Protein AF-A0AAF0CSZ0-F1 (afdb_monomer)

Solvent-accessible surface area (backbone atoms only — not comparable to full-atom values): 4135 Å² total; per-residue (Å²): 88,83,46,73,80,86,86,53,82,43,80,54,83,85,84,64,97,61,81,77,78,70,75,79,84,54,79,102,49,104,64,80,91,71,55,74,64,57,46,50,37,40,76,70,42,28,34,82,90,77,73,42,72,44,79,76,70,80,114

Mean predicted aligned error: 6.1 Å

Structure (mmCIF, N/CA/C/O backbone):
data_AF-A0AAF0CSZ0-F1
#
_entry.id   AF-A0AAF0CSZ0-F1
#
loop_
_atom_site.group_PDB
_atom_site.id
_atom_site.type_symbol
_atom_site.label_atom_id
_atom_site.label_alt_id
_atom_site.label_comp_id
_atom_site.label_asym_id
_atom_site.label_entity_id
_atom_site.label_seq_id
_atom_site.pdbx_PDB_ins_code
_atom_site.Cartn_x
_atom_site.Cartn_y
_atom_site.Cartn_z
_atom_site.occupancy
_atom_site.B_iso_or_equiv
_atom_site.auth_seq_id
_atom_site.auth_comp_id
_atom_site.auth_asym_id
_atom_site.auth_atom_id
_atom_site.pdbx_PDB_model_num
ATOM 1 N N . MET A 1 1 ? -7.297 -3.537 3.098 1.00 83.00 1 MET A N 1
ATOM 2 C CA . MET A 1 1 ? -6.703 -3.289 4.428 1.00 83.00 1 MET A CA 1
ATOM 3 C C . MET A 1 1 ? -7.839 -3.133 5.417 1.00 83.00 1 MET A C 1
ATOM 5 O O . MET A 1 1 ? -8.786 -2.426 5.093 1.00 83.00 1 MET A O 1
ATOM 9 N N . LEU A 1 2 ? -7.771 -3.821 6.555 1.00 87.69 2 LEU A N 1
ATOM 10 C CA . LEU A 1 2 ? -8.699 -3.614 7.663 1.00 87.69 2 LEU A CA 1
ATOM 11 C C . LEU A 1 2 ? -8.018 -2.674 8.659 1.00 87.69 2 LEU A C 1
ATOM 13 O O . LEU A 1 2 ? -6.875 -2.925 9.038 1.00 87.69 2 LEU A O 1
ATOM 17 N N . TYR A 1 3 ? -8.683 -1.589 9.031 1.00 88.00 3 TYR A N 1
ATOM 18 C CA . TYR A 1 3 ? -8.181 -0.619 9.999 1.00 88.00 3 TYR A CA 1
ATOM 19 C C . TYR A 1 3 ? -9.205 -0.451 11.119 1.00 88.00 3 TYR A C 1
ATOM 21 O O . TYR A 1 3 ? -10.397 -0.395 10.845 1.00 88.00 3 TYR A O 1
ATOM 29 N N . TRP A 1 4 ? -8.754 -0.397 12.370 1.00 89.81 4 TRP A N 1
ATOM 30 C CA . TRP A 1 4 ? -9.611 -0.140 13.526 1.00 89.81 4 TRP A CA 1
ATOM 31 C C . TRP A 1 4 ? -9.219 1.200 14.138 1.00 89.81 4 TRP A C 1
ATOM 33 O O . TRP A 1 4 ? -8.059 1.385 14.506 1.00 89.81 4 TRP A O 1
ATOM 43 N N . ASP A 1 5 ? -10.174 2.118 14.244 1.00 93.31 5 ASP A N 1
ATOM 44 C CA . ASP A 1 5 ? -9.934 3.476 14.751 1.00 93.31 5 ASP A CA 1
ATOM 45 C C . ASP A 1 5 ? -10.212 3.633 16.259 1.00 93.31 5 ASP A C 1
ATOM 47 O O . ASP A 1 5 ? -10.052 4.718 16.808 1.00 93.31 5 ASP A O 1
ATOM 51 N N . GLY A 1 6 ? -10.620 2.556 16.940 1.00 94.94 6 GLY A N 1
ATOM 52 C CA . GLY A 1 6 ? -11.064 2.577 18.339 1.00 94.94 6 GLY A CA 1
ATOM 53 C C . GLY A 1 6 ? -12.583 2.474 18.498 1.00 94.94 6 GLY A C 1
ATOM 54 O O . GLY A 1 6 ? -13.049 1.968 19.517 1.00 94.94 6 GLY A O 1
ATOM 55 N N . SER A 1 7 ? -13.342 2.888 17.485 1.00 96.69 7 SER A N 1
ATOM 56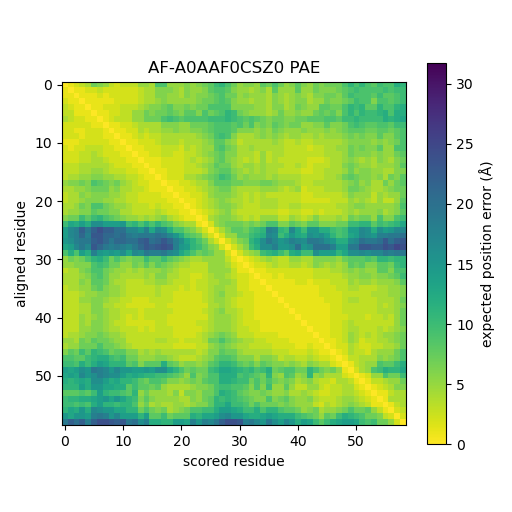 C CA . SER A 1 7 ? -14.810 2.933 17.485 1.00 96.69 7 SER A CA 1
ATOM 57 C C . SER A 1 7 ? -15.447 1.980 16.475 1.00 96.69 7 SER A C 1
ATOM 59 O O . SER A 1 7 ? -16.580 1.536 16.665 1.00 96.69 7 SER A O 1
ATOM 61 N N . GLY A 1 8 ? -14.717 1.643 15.413 1.00 94.25 8 GLY A N 1
ATOM 62 C CA . GLY A 1 8 ? -15.232 0.842 14.320 1.00 94.25 8 GLY A CA 1
ATOM 63 C C . GLY A 1 8 ? -14.149 0.318 13.384 1.00 94.25 8 GLY A C 1
ATOM 64 O O . GLY A 1 8 ? -12.993 0.753 13.385 1.00 94.25 8 GLY A O 1
ATOM 65 N N . ALA A 1 9 ? -14.553 -0.657 12.569 1.00 95.06 9 ALA A N 1
ATOM 66 C CA . ALA A 1 9 ? -13.710 -1.251 11.546 1.00 95.06 9 ALA A CA 1
ATOM 67 C C . ALA A 1 9 ? -13.922 -0.541 10.206 1.00 95.06 9 ALA A C 1
ATOM 69 O O . ALA A 1 9 ? -15.044 -0.397 9.724 1.00 95.06 9 ALA A O 1
ATOM 70 N N . TRP A 1 10 ? -12.817 -0.169 9.576 1.00 95.75 10 TRP A N 1
ATOM 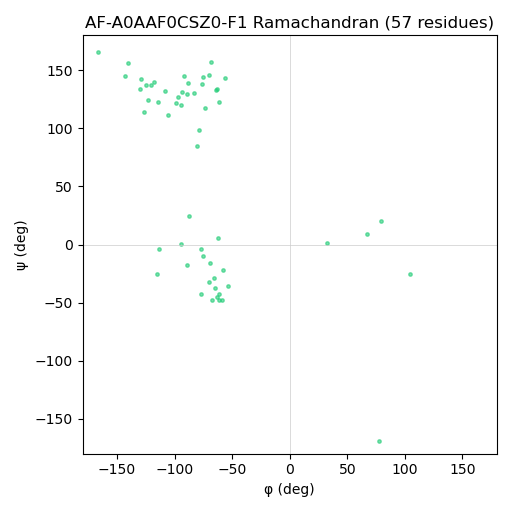71 C CA . TRP A 1 10 ? -12.748 0.418 8.251 1.00 95.75 10 TRP A CA 1
ATOM 72 C C . TRP A 1 10 ? -12.159 -0.598 7.281 1.00 95.75 10 TRP A C 1
ATOM 74 O O . TRP A 1 10 ? -11.106 -1.191 7.534 1.00 95.75 10 TRP A O 1
ATOM 84 N N . VAL A 1 11 ? -12.806 -0.762 6.130 1.00 94.25 11 VAL A N 1
ATOM 85 C CA . VAL A 1 11 ? -12.270 -1.550 5.019 1.00 94.25 11 VAL A CA 1
ATOM 86 C C . VAL A 1 11 ? -11.790 -0.593 3.941 1.00 94.25 11 VAL A C 1
ATOM 88 O O . VAL A 1 11 ? -12.582 0.068 3.276 1.00 94.25 11 VAL A O 1
ATOM 91 N N . LEU A 1 12 ? -10.475 -0.541 3.747 1.00 91.38 12 LEU A N 1
ATOM 92 C CA . LEU A 1 12 ? -9.863 0.226 2.672 1.00 91.38 12 LEU A CA 1
ATOM 93 C C . LEU A 1 12 ? -9.541 -0.713 1.513 1.00 91.38 12 LEU A C 1
ATOM 95 O O . LEU A 1 12 ? -8.774 -1.673 1.667 1.00 91.38 12 LEU A O 1
ATOM 99 N N . THR A 1 13 ? -10.099 -0.410 0.345 1.00 91.25 13 THR A N 1
ATOM 100 C CA . THR A 1 13 ? -9.793 -1.087 -0.915 1.00 91.25 13 THR A CA 1
ATOM 101 C C . THR A 1 13 ? -9.194 -0.095 -1.903 1.00 91.25 13 THR A C 1
ATOM 103 O O . THR A 1 13 ? -9.626 1.052 -1.988 1.00 91.25 13 THR A O 1
ATOM 106 N N . LYS A 1 14 ? -8.178 -0.533 -2.645 1.00 88.44 14 LYS A N 1
ATOM 107 C CA . LYS A 1 14 ? -7.587 0.234 -3.740 1.00 88.44 14 LYS A CA 1
ATOM 108 C C . LYS A 1 14 ? -7.588 -0.646 -4.978 1.00 88.44 14 LYS A C 1
ATOM 110 O O . LYS A 1 14 ? -6.896 -1.662 -5.016 1.00 88.44 14 LYS A O 1
ATOM 115 N N . ARG A 1 15 ? -8.364 -0.246 -5.984 1.00 88.75 15 ARG A N 1
ATOM 116 C CA . ARG A 1 15 ? -8.344 -0.860 -7.312 1.00 88.75 15 ARG A CA 1
ATOM 117 C C . ARG A 1 15 ? -7.306 -0.142 -8.163 1.00 88.75 15 ARG A C 1
ATOM 119 O O . ARG A 1 15 ? -7.315 1.082 -8.242 1.00 88.75 15 ARG A O 1
ATOM 126 N N . LEU A 1 16 ? -6.422 -0.908 -8.786 1.00 87.62 16 LEU A N 1
ATOM 127 C CA . LEU A 1 16 ? -5.504 -0.384 -9.789 1.00 87.62 16 LEU A CA 1
ATOM 128 C C . LEU A 1 16 ? -6.182 -0.447 -11.157 1.00 87.62 16 LEU A C 1
ATOM 130 O O . LEU A 1 16 ? -6.848 -1.432 -11.474 1.00 87.62 16 LEU A O 1
ATOM 134 N N . GLU A 1 17 ? -6.013 0.595 -11.967 1.00 87.38 17 GLU A N 1
ATOM 135 C CA . GLU A 1 17 ? -6.499 0.590 -13.351 1.00 87.38 17 GLU A CA 1
ATOM 136 C C . GLU A 1 17 ? -5.680 -0.364 -14.227 1.00 87.38 17 GLU A C 1
ATOM 138 O O . GLU A 1 17 ? -6.212 -0.985 -15.146 1.00 87.38 17 GLU A O 1
ATOM 143 N N . LYS A 1 18 ? -4.384 -0.500 -13.917 1.00 86.75 18 LYS A N 1
ATOM 144 C CA . LYS A 1 18 ? -3.436 -1.402 -14.574 1.00 86.75 18 LYS A CA 1
ATOM 145 C C . LYS A 1 18 ? -2.463 -1.983 -13.551 1.00 86.75 18 LYS A C 1
ATOM 147 O O . LYS A 1 18 ? -2.035 -1.296 -12.629 1.00 86.75 18 LYS A O 1
ATOM 152 N N . GLY A 1 19 ? -2.070 -3.238 -13.758 1.00 87.56 19 GLY A N 1
ATOM 153 C CA . GLY A 1 19 ? -1.060 -3.911 -12.942 1.00 87.56 19 GLY A CA 1
ATOM 154 C C . GLY A 1 19 ? -1.554 -4.397 -11.574 1.00 87.56 19 GLY A C 1
ATOM 155 O O . GLY A 1 19 ? -2.748 -4.447 -11.293 1.00 87.56 19 GLY A O 1
ATOM 156 N N . ALA A 1 20 ? -0.598 -4.798 -10.733 1.00 87.12 20 ALA A N 1
ATOM 157 C CA . ALA A 1 20 ? -0.818 -5.338 -9.392 1.00 87.12 20 ALA A CA 1
ATOM 158 C C . ALA A 1 20 ? 0.246 -4.818 -8.408 1.00 87.12 20 ALA A C 1
ATOM 160 O O . ALA A 1 20 ? 1.369 -4.472 -8.807 1.00 87.12 20 ALA A O 1
ATOM 161 N N . PHE A 1 21 ? -0.081 -4.803 -7.113 1.00 86.69 21 PHE A N 1
ATOM 162 C CA . PHE A 1 21 ? 0.882 -4.494 -6.051 1.00 86.69 21 PHE A CA 1
ATOM 163 C C . PHE A 1 21 ? 1.996 -5.554 -6.002 1.00 86.69 21 PHE A C 1
ATOM 165 O O . PHE A 1 21 ? 1.716 -6.751 -6.027 1.00 86.69 21 PHE A O 1
ATOM 172 N N . SER A 1 22 ? 3.263 -5.121 -5.932 1.00 83.31 22 SER A N 1
ATOM 173 C CA . SER A 1 22 ? 4.391 -6.016 -5.613 1.00 83.31 22 SER A CA 1
ATOM 174 C C . SER A 1 22 ? 4.430 -6.211 -4.106 1.00 83.31 22 SER A C 1
ATOM 176 O O . SER A 1 22 ? 5.138 -5.489 -3.411 1.00 83.31 22 SER A O 1
ATOM 178 N N . TRP A 1 23 ? 3.655 -7.157 -3.582 1.00 85.25 23 TRP A N 1
ATOM 179 C CA . TRP A 1 23 ? 3.769 -7.493 -2.168 1.00 85.25 23 TRP A CA 1
ATOM 180 C C . TRP A 1 23 ? 5.184 -8.011 -1.884 1.00 85.25 23 TRP A C 1
ATOM 182 O O . TRP A 1 23 ? 5.618 -8.972 -2.534 1.00 85.25 23 TRP A O 1
ATOM 192 N N . PRO A 1 24 ? 5.933 -7.379 -0.962 1.00 79.31 24 PRO A N 1
ATOM 193 C CA . PRO A 1 24 ? 7.242 -7.883 -0.596 1.00 79.31 24 PRO A CA 1
ATOM 194 C C . PRO A 1 24 ? 7.054 -9.267 0.025 1.00 79.31 24 PRO A C 1
ATOM 196 O O . PRO A 1 24 ? 6.166 -9.492 0.846 1.00 79.31 24 PRO A O 1
ATOM 199 N N . ARG A 1 25 ? 7.880 -10.217 -0.407 1.00 75.88 25 ARG A N 1
ATOM 200 C CA . ARG A 1 25 ? 7.890 -11.562 0.165 1.00 75.88 25 ARG A CA 1
ATOM 201 C C . ARG A 1 25 ? 8.661 -11.481 1.481 1.00 75.88 25 ARG A C 1
ATOM 203 O O . ARG A 1 25 ? 9.886 -11.423 1.450 1.00 75.88 25 ARG A O 1
ATOM 210 N N . GLY A 1 26 ? 7.951 -11.384 2.603 1.00 64.94 26 GLY A N 1
ATOM 211 C CA . GLY A 1 26 ? 8.532 -11.629 3.924 1.00 64.94 26 GLY A CA 1
ATOM 212 C C . GLY A 1 26 ? 8.831 -13.122 4.079 1.00 64.94 26 GLY A C 1
ATOM 213 O O . GLY A 1 26 ? 8.119 -13.939 3.498 1.00 64.94 26 GLY A O 1
ATOM 214 N N . GLY A 1 27 ? 9.903 -13.478 4.792 1.00 64.50 27 GLY A N 1
ATOM 215 C CA . GLY A 1 27 ? 10.252 -14.883 5.045 1.00 64.50 27 GLY A CA 1
ATOM 216 C C . GLY A 1 27 ? 9.111 -15.650 5.724 1.00 64.50 27 GLY A C 1
ATOM 217 O O . GLY A 1 27 ? 8.400 -15.050 6.522 1.00 64.50 27 GLY A O 1
ATOM 218 N N . ASP A 1 28 ? 8.948 -16.927 5.356 1.00 62.25 28 ASP A N 1
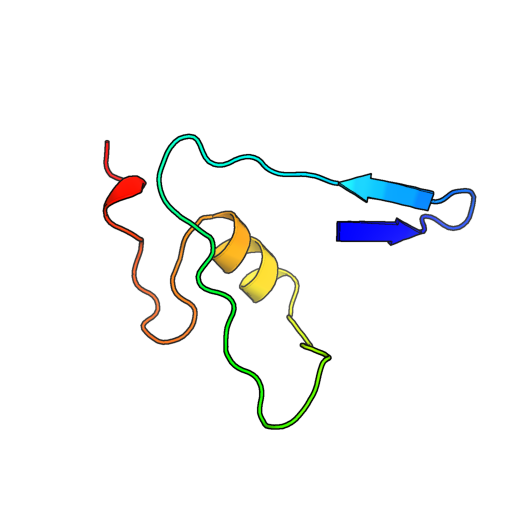ATOM 219 C CA . ASP A 1 28 ? 8.098 -18.031 5.869 1.00 62.25 28 ASP A CA 1
ATOM 220 C C . ASP A 1 28 ? 6.700 -17.771 6.485 1.00 62.25 28 ASP A C 1
ATOM 222 O O . ASP A 1 28 ? 6.024 -18.722 6.874 1.00 62.25 28 ASP A O 1
ATOM 226 N N . GLY A 1 29 ? 6.192 -16.542 6.550 1.00 56.28 29 GLY A N 1
ATOM 227 C CA . GLY A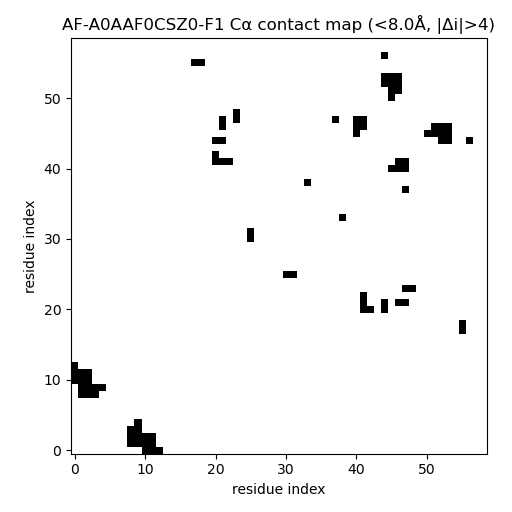 1 29 ? 5.018 -16.196 7.349 1.00 56.28 29 GLY A CA 1
ATOM 228 C C . GLY A 1 29 ? 3.937 -15.436 6.589 1.00 56.28 29 GLY A C 1
ATOM 229 O O . GLY A 1 29 ? 4.207 -14.518 5.820 1.00 56.28 29 GLY A O 1
ATOM 230 N N . ASN A 1 30 ? 2.679 -15.756 6.910 1.00 70.19 30 ASN A N 1
ATOM 231 C CA . ASN A 1 30 ? 1.452 -15.078 6.460 1.00 70.19 30 ASN A CA 1
ATOM 232 C C . ASN A 1 30 ? 1.327 -13.599 6.901 1.00 70.19 30 ASN A C 1
ATOM 234 O O . ASN A 1 30 ? 0.279 -12.987 6.695 1.00 70.19 30 ASN A O 1
ATOM 238 N N . GLN A 1 31 ? 2.353 -13.018 7.530 1.00 75.38 31 GLN A N 1
ATOM 239 C CA . GLN A 1 31 ? 2.309 -11.695 8.144 1.00 75.38 31 GLN A CA 1
ATOM 240 C C . GLN A 1 31 ? 3.498 -10.844 7.696 1.00 75.38 31 GLN A C 1
ATOM 242 O O . GLN A 1 31 ? 4.646 -11.277 7.719 1.00 75.38 31 GLN A O 1
ATOM 247 N N . LEU A 1 32 ? 3.210 -9.599 7.320 1.00 80.06 32 LEU A N 1
ATOM 248 C CA . LEU A 1 32 ? 4.190 -8.636 6.837 1.00 80.06 32 LEU A CA 1
ATOM 249 C C . LEU A 1 32 ? 4.151 -7.382 7.714 1.00 80.06 32 LEU A C 1
ATOM 251 O O . LEU A 1 32 ? 3.108 -6.745 7.848 1.00 80.06 32 LEU A O 1
ATOM 255 N N . HIS A 1 33 ? 5.300 -7.008 8.271 1.00 85.44 33 HIS A N 1
ATOM 256 C CA . HIS A 1 33 ? 5.463 -5.751 8.995 1.00 85.44 33 HIS A CA 1
ATOM 257 C C . HIS A 1 33 ? 6.003 -4.683 8.040 1.00 85.44 33 HIS A C 1
ATOM 259 O O . HIS A 1 33 ? 7.085 -4.839 7.479 1.00 85.44 33 HIS A O 1
ATOM 265 N N . LEU A 1 34 ? 5.251 -3.596 7.854 1.00 86.12 34 LEU A N 1
ATOM 266 C CA . LEU A 1 34 ? 5.646 -2.459 7.022 1.00 86.12 34 LEU A CA 1
ATOM 267 C C . LEU A 1 34 ? 5.695 -1.189 7.866 1.00 86.12 34 LEU A C 1
ATOM 269 O O . LE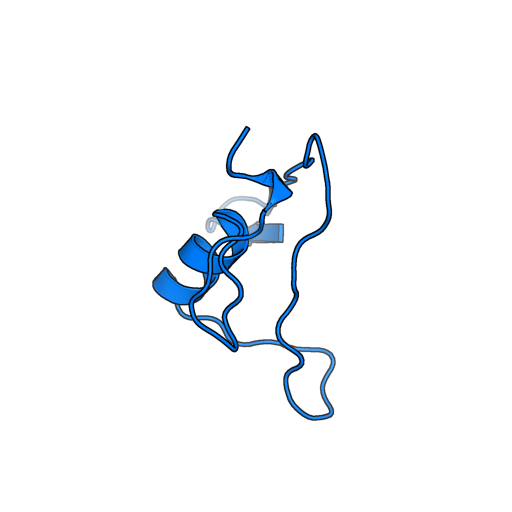U A 1 34 ? 4.784 -0.920 8.647 1.00 86.12 34 LEU A O 1
ATOM 273 N N . THR A 1 35 ? 6.729 -0.376 7.659 1.00 91.12 35 THR A N 1
ATOM 274 C CA . THR A 1 35 ? 6.718 1.009 8.136 1.00 91.12 35 THR A CA 1
ATOM 275 C C . THR A 1 35 ? 5.686 1.825 7.344 1.00 91.12 35 THR A C 1
ATOM 277 O O . THR A 1 35 ? 5.376 1.472 6.199 1.00 91.12 35 THR A O 1
ATOM 280 N N . PRO A 1 36 ? 5.170 2.944 7.887 1.00 90.19 36 PRO A N 1
ATOM 281 C CA . PRO A 1 36 ? 4.269 3.831 7.147 1.00 90.19 36 PRO A CA 1
ATOM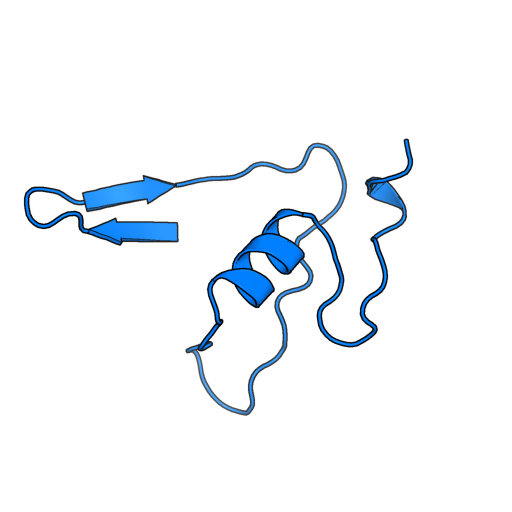 282 C C . PRO A 1 36 ? 4.844 4.291 5.799 1.00 90.19 36 PRO A C 1
ATOM 284 O O . PRO A 1 36 ? 4.120 4.403 4.808 1.00 90.19 36 PRO A O 1
ATOM 287 N N . GLN A 1 37 ? 6.160 4.506 5.738 1.00 91.69 37 GLN A N 1
ATOM 288 C CA . GLN A 1 37 ? 6.880 4.879 4.524 1.00 91.69 37 GLN A CA 1
ATOM 289 C C . GLN A 1 37 ? 6.879 3.734 3.505 1.00 91.69 37 GLN A C 1
ATOM 291 O O . GLN A 1 37 ? 6.528 3.956 2.348 1.00 91.69 37 GLN A O 1
ATOM 296 N N . ALA A 1 38 ? 7.190 2.504 3.929 1.00 89.88 38 ALA A N 1
ATOM 297 C CA . ALA A 1 38 ? 7.169 1.335 3.049 1.00 89.88 38 ALA A CA 1
ATOM 298 C C . ALA A 1 38 ? 5.751 1.024 2.540 1.00 89.88 38 ALA A C 1
ATOM 300 O O . ALA A 1 38 ? 5.566 0.695 1.369 1.00 89.88 38 ALA A O 1
ATOM 301 N N . LEU A 1 39 ? 4.731 1.197 3.387 1.00 90.00 39 LEU A N 1
ATOM 302 C CA . LEU A 1 39 ? 3.334 1.089 2.967 1.00 90.00 39 LEU A CA 1
ATOM 303 C C . LEU A 1 39 ? 2.979 2.165 1.931 1.00 90.00 39 LEU A C 1
ATOM 305 O O . LEU A 1 39 ? 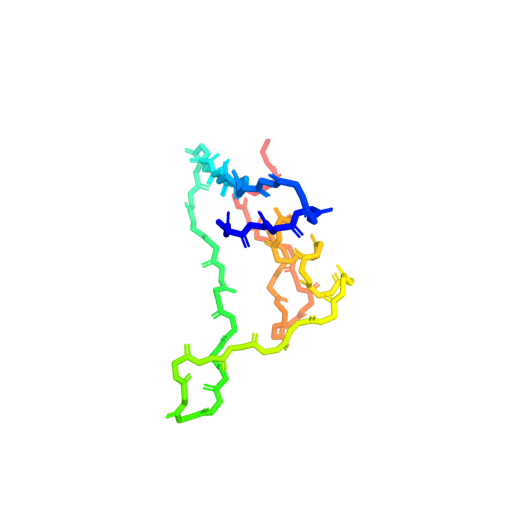2.370 1.851 0.912 1.00 90.00 39 LEU A O 1
ATOM 309 N N . SER A 1 40 ? 3.391 3.415 2.153 1.00 90.44 40 SER A N 1
ATOM 310 C CA . SER A 1 40 ? 3.153 4.515 1.207 1.00 90.44 40 SER A CA 1
ATOM 311 C C . SER A 1 40 ? 3.821 4.256 -0.145 1.00 90.44 40 SER A C 1
ATOM 313 O O . SER A 1 40 ? 3.196 4.442 -1.187 1.00 90.44 40 SER A O 1
ATOM 315 N N . MET A 1 41 ? 5.058 3.756 -0.138 1.00 90.50 41 MET A N 1
ATOM 316 C CA . MET A 1 41 ? 5.783 3.345 -1.342 1.00 90.50 41 MET A CA 1
ATOM 317 C C . MET A 1 41 ? 5.061 2.211 -2.085 1.00 90.50 41 MET A C 1
ATOM 319 O O . MET A 1 41 ? 4.812 2.333 -3.286 1.00 90.50 41 MET A O 1
ATOM 323 N N . LEU A 1 42 ? 4.639 1.158 -1.377 1.00 89.56 42 LEU A N 1
ATOM 324 C CA . LEU A 1 42 ? 3.881 0.042 -1.954 1.00 89.56 42 LEU A CA 1
ATOM 325 C C . LEU A 1 42 ? 2.567 0.515 -2.589 1.00 89.56 42 LEU A C 1
ATOM 327 O O . LEU A 1 42 ? 2.252 0.159 -3.727 1.00 89.56 42 LEU A O 1
ATOM 331 N N . LEU A 1 43 ? 1.802 1.341 -1.868 1.00 88.81 43 LEU A N 1
ATOM 332 C CA . LEU A 1 43 ? 0.544 1.903 -2.359 1.00 88.81 43 LEU A CA 1
ATOM 333 C C . LEU A 1 43 ? 0.765 2.866 -3.533 1.00 88.81 43 LEU A C 1
ATOM 335 O O . LEU A 1 43 ? -0.119 2.977 -4.385 1.00 88.81 43 LEU A O 1
ATOM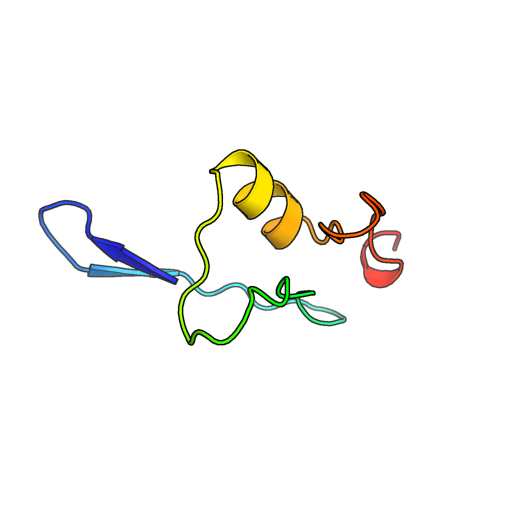 339 N N . GLY A 1 44 ? 1.919 3.530 -3.594 1.00 88.00 44 GLY A N 1
ATOM 340 C CA . GLY A 1 44 ? 2.372 4.351 -4.718 1.00 88.00 44 GLY A CA 1
ATOM 341 C C . GLY A 1 44 ? 2.897 3.552 -5.916 1.00 88.00 44 GLY A C 1
ATOM 342 O O . GLY A 1 44 ? 3.212 4.148 -6.940 1.00 88.00 44 GLY A O 1
ATOM 343 N N . GLY A 1 45 ? 2.980 2.221 -5.819 1.00 87.81 45 GLY A N 1
ATOM 344 C CA . GLY A 1 45 ? 3.468 1.364 -6.901 1.00 87.81 45 GLY A CA 1
ATOM 345 C C . GLY A 1 45 ? 4.994 1.312 -7.025 1.00 87.81 45 GLY A C 1
ATOM 346 O O . GLY A 1 45 ? 5.492 0.951 -8.089 1.00 87.81 45 GLY A O 1
ATOM 347 N N . ILE A 1 46 ? 5.733 1.662 -5.969 1.00 88.62 46 ILE A N 1
ATOM 348 C CA . ILE A 1 46 ? 7.188 1.479 -5.892 1.00 88.62 46 ILE A CA 1
ATOM 349 C C . ILE A 1 46 ? 7.473 0.039 -5.460 1.00 88.62 46 ILE A C 1
ATOM 351 O O . ILE A 1 46 ? 6.889 -0.453 -4.490 1.00 88.62 46 ILE A O 1
ATOM 355 N N . ASP A 1 47 ? 8.359 -0.646 -6.183 1.00 85.88 47 ASP A N 1
ATOM 356 C CA . ASP A 1 47 ? 8.858 -1.947 -5.756 1.00 85.88 47 ASP A CA 1
ATOM 357 C C . ASP A 1 47 ? 9.834 -1.761 -4.594 1.00 85.88 47 ASP A C 1
ATOM 359 O O . ASP A 1 47 ? 10.875 -1.118 -4.725 1.00 85.88 47 ASP A O 1
ATOM 363 N N . LEU A 1 48 ? 9.478 -2.320 -3.440 1.00 79.88 48 LEU A N 1
ATOM 364 C CA . LEU A 1 48 ? 10.259 -2.183 -2.214 1.00 79.88 48 LEU A CA 1
ATOM 365 C C . LEU A 1 48 ? 11.598 -2.930 -2.270 1.00 79.88 48 LEU A C 1
ATOM 367 O O . LEU A 1 48 ? 12.454 -2.659 -1.433 1.00 79.88 48 LEU A O 1
ATOM 371 N N . LYS A 1 49 ? 11.784 -3.863 -3.215 1.00 74.12 49 LYS A N 1
ATOM 372 C CA . LYS A 1 49 ? 13.046 -4.605 -3.365 1.00 74.12 49 LYS A CA 1
ATOM 373 C C . LYS A 1 49 ? 14.133 -3.774 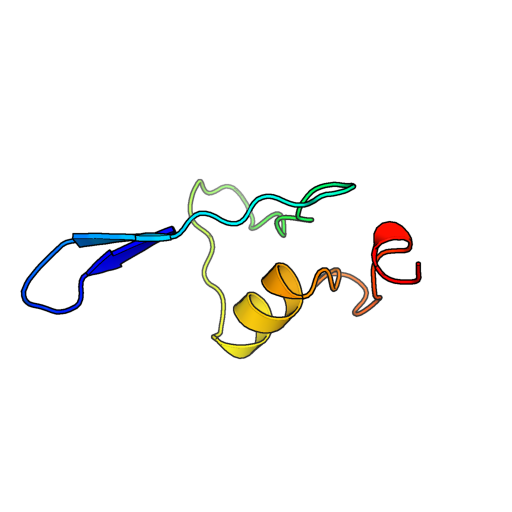-4.034 1.00 74.12 49 LYS A C 1
ATOM 375 O O . LYS A 1 49 ? 15.265 -3.775 -3.568 1.00 74.12 49 LYS A O 1
ATOM 380 N N . ASP A 1 50 ? 13.751 -3.050 -5.082 1.00 69.62 50 ASP A N 1
ATOM 381 C CA . ASP A 1 50 ? 14.691 -2.353 -5.965 1.00 69.62 50 ASP A CA 1
ATOM 382 C C . ASP A 1 50 ? 14.565 -0.820 -5.868 1.00 69.62 50 ASP A C 1
ATOM 384 O O . ASP A 1 50 ? 15.312 -0.089 -6.514 1.00 69.62 50 ASP A O 1
ATOM 388 N N . GLY A 1 51 ? 13.598 -0.306 -5.092 1.00 72.75 51 GLY A N 1
ATOM 389 C CA . GLY A 1 51 ? 13.310 1.130 -4.969 1.00 72.75 51 GLY A CA 1
ATOM 390 C C . GLY A 1 51 ? 12.762 1.773 -6.251 1.00 72.75 51 GLY A C 1
ATOM 391 O O . GLY A 1 51 ? 12.645 2.996 -6.329 1.00 72.75 51 GLY A O 1
ATOM 392 N N . ALA A 1 52 ? 12.425 0.968 -7.261 1.00 76.56 52 ALA A N 1
ATOM 393 C CA . ALA A 1 52 ? 12.026 1.421 -8.589 1.00 76.56 52 ALA A CA 1
ATOM 394 C C . ALA A 1 52 ? 10.503 1.609 -8.713 1.00 76.56 52 ALA A C 1
ATOM 396 O O . ALA A 1 52 ? 9.713 0.848 -8.150 1.00 76.56 52 ALA A O 1
ATOM 397 N N . LYS A 1 53 ? 10.066 2.607 -9.491 1.00 83.00 53 LYS A N 1
ATOM 398 C CA . LYS A 1 53 ? 8.647 2.782 -9.850 1.00 83.00 53 LYS A CA 1
ATOM 399 C C . LYS A 1 53 ? 8.233 1.763 -10.909 1.00 83.00 53 LYS A C 1
ATOM 401 O O . LYS A 1 53 ? 9.003 1.442 -11.810 1.00 83.00 53 LYS A O 1
ATOM 406 N N . LYS A 1 54 ? 6.994 1.277 -10.836 1.00 81.75 54 LYS A N 1
ATOM 407 C CA . LYS A 1 54 ? 6.461 0.368 -11.856 1.00 81.75 54 LYS A CA 1
ATOM 408 C C . LYS A 1 54 ? 6.069 1.098 -13.143 1.00 81.75 54 LYS A C 1
ATOM 410 O O . LYS A 1 54 ? 5.372 2.105 -13.099 1.00 81.75 54 LYS A O 1
ATOM 415 N N . ALA A 1 55 ? 6.400 0.493 -14.286 1.00 77.88 55 ALA A N 1
ATOM 416 C CA . ALA A 1 55 ? 6.154 1.034 -15.630 1.00 77.88 55 ALA A CA 1
ATOM 417 C C . ALA A 1 55 ? 4.674 1.334 -15.953 1.00 77.88 55 ALA A C 1
ATOM 419 O O . ALA A 1 55 ? 4.377 2.143 -16.825 1.00 77.88 55 ALA A O 1
ATOM 420 N N . TRP A 1 56 ? 3.715 0.708 -15.259 1.00 78.50 56 TRP A N 1
ATOM 421 C CA . TRP A 1 56 ? 2.292 1.031 -15.434 1.00 78.50 56 TRP A CA 1
ATOM 422 C C . TRP A 1 56 ? 1.873 2.354 -14.778 1.00 78.50 56 TRP A C 1
ATOM 424 O O . TRP A 1 56 ? 0.753 2.796 -15.017 1.00 78.50 56 TRP A O 1
ATOM 434 N N . TYR A 1 57 ? 2.740 2.967 -13.969 1.00 72.81 57 TYR A N 1
ATOM 435 C CA . TYR A 1 57 ? 2.515 4.264 -13.330 1.00 72.81 57 TYR A CA 1
ATOM 436 C C . TYR A 1 57 ? 2.987 5.447 -14.196 1.00 72.81 57 TYR A C 1
ATOM 438 O O . TYR A 1 57 ? 2.578 6.575 -13.960 1.00 72.81 57 TYR A O 1
ATOM 446 N N . GLU A 1 58 ? 3.839 5.215 -15.200 1.00 65.62 58 GLU A N 1
ATOM 447 C CA . GLU A 1 58 ? 4.425 6.268 -16.052 1.00 65.62 58 GLU A CA 1
ATOM 448 C C . GLU A 1 58 ? 3.561 6.636 -17.275 1.00 65.62 58 GLU A C 1
ATOM 450 O O . GLU A 1 58 ? 4.085 7.096 -18.287 1.00 65.62 58 GLU A O 1
ATOM 455 N N . ARG A 1 59 ? 2.243 6.417 -17.220 1.00 57.59 59 ARG A N 1
ATOM 456 C CA . ARG A 1 59 ? 1.324 6.739 -18.323 1.00 57.59 59 ARG A CA 1
ATOM 457 C C . ARG A 1 59 ? 0.321 7.816 -17.967 1.00 57.59 59 ARG A C 1
ATOM 459 O O . ARG A 1 59 ? -0.195 7.767 -16.832 1.00 57.59 59 ARG A O 1
#

pLDDT: mean 83.34, std 9.74, range [56.28, 96.69]

Organism: NCBI:txid2909285

InterPro domains:
  IPR008878 Transposase IS66, Orf2 [PF05717] (1-50)

Secondary structure (DSSP, 8-state):
-EEE-SS-EEE-----SSS-------SSSS-----HHHHHHHHTTB-TTT-PBPGGG--

Radius of gyration: 13.31 Å; Cα contacts (8 Å, |Δi|>4): 45; chains: 1; bounding box: 30×25×37 Å

Foldseek 3Di:
DWDDPPPDIDDDDDDDPDDDFPDDDDPPDPDDDDDPVRVVCRVQQQDPVPRHHDPVNVD

Sequence (59 aa):
MLYWDGSGAWVLTKRLEKGAFSWPRGGDGNQLHLTPQALSMLLGGIDLKDGAKKAWYER